Protein AF-A0A853GV51-F1 (afdb_monomer_lite)

pLDDT: mean 79.35, std 21.72, range [37.69, 98.5]

Structure (mmCIF, N/CA/C/O backbone):
data_AF-A0A853GV51-F1
#
_entry.id   AF-A0A853GV51-F1
#
loop_
_atom_site.group_PDB
_atom_site.id
_atom_site.type_symbol
_atom_site.label_atom_id
_atom_site.label_alt_id
_atom_site.label_comp_id
_atom_site.label_asym_id
_atom_site.label_entity_id
_atom_site.label_seq_id
_atom_site.pdbx_PDB_ins_code
_atom_site.Cartn_x
_atom_site.Cartn_y
_atom_site.Cartn_z
_atom_site.occupancy
_atom_site.B_iso_or_equiv
_atom_site.auth_seq_id
_atom_site.auth_comp_id
_atom_site.auth_asym_id
_atom_site.auth_atom_id
_atom_site.pdbx_PDB_model_num
ATOM 1 N N . MET A 1 1 ? 83.414 -6.878 -38.877 1.00 44.66 1 MET A N 1
ATOM 2 C CA . MET A 1 1 ? 83.973 -5.905 -37.915 1.00 44.66 1 MET A CA 1
ATOM 3 C C . MET A 1 1 ? 82.809 -5.257 -37.184 1.00 44.66 1 MET A C 1
ATOM 5 O O . MET A 1 1 ? 82.177 -4.372 -37.739 1.00 44.66 1 MET A O 1
ATOM 9 N N . ASN A 1 2 ? 82.469 -5.763 -35.996 1.00 40.97 2 ASN A N 1
ATOM 10 C CA . ASN A 1 2 ? 81.511 -5.108 -35.104 1.00 40.97 2 ASN A CA 1
ATOM 11 C C . ASN A 1 2 ? 82.242 -3.954 -34.414 1.00 40.97 2 ASN A C 1
ATOM 13 O O . ASN A 1 2 ? 83.203 -4.211 -33.690 1.00 40.97 2 ASN A O 1
ATOM 17 N N . LEU A 1 3 ? 81.817 -2.711 -34.655 1.00 53.03 3 LEU A N 1
ATOM 18 C CA . LEU A 1 3 ? 82.241 -1.577 -33.840 1.00 53.03 3 LEU A CA 1
ATOM 19 C C . LEU A 1 3 ? 81.177 -1.243 -32.800 1.00 53.03 3 LEU A C 1
ATOM 21 O O . LEU A 1 3 ? 79.979 -1.189 -33.071 1.00 53.03 3 LEU A O 1
ATOM 25 N N . LEU A 1 4 ? 81.709 -1.065 -31.601 1.00 56.59 4 LEU A N 1
ATOM 26 C CA . LEU A 1 4 ? 81.081 -0.774 -30.335 1.00 56.59 4 LEU A CA 1
ATOM 27 C C . LEU A 1 4 ? 80.223 0.500 -30.358 1.00 56.59 4 LEU A C 1
ATOM 29 O O . LEU A 1 4 ? 80.565 1.494 -30.991 1.00 56.59 4 LEU A O 1
ATOM 33 N N . GLN A 1 5 ? 79.154 0.430 -29.561 1.00 62.28 5 GLN A N 1
ATOM 34 C CA . GLN A 1 5 ? 78.677 1.440 -28.608 1.00 62.28 5 GLN A CA 1
ATOM 35 C C . GLN A 1 5 ? 78.995 2.912 -28.911 1.00 62.28 5 GLN A C 1
ATOM 37 O O . GLN A 1 5 ? 80.123 3.371 -28.757 1.00 62.28 5 GLN A O 1
ATOM 42 N N . SER A 1 6 ? 77.933 3.700 -29.085 1.00 56.44 6 SER A N 1
ATOM 43 C CA . SER A 1 6 ? 77.932 5.066 -28.570 1.00 56.44 6 SER A CA 1
ATOM 44 C C . SER A 1 6 ? 76.649 5.321 -27.792 1.00 56.44 6 SER A C 1
ATOM 46 O O . SER A 1 6 ? 75.541 5.371 -28.320 1.00 56.44 6 SER A O 1
ATOM 48 N N . THR A 1 7 ? 76.828 5.380 -26.482 1.00 64.81 7 THR A N 1
ATOM 49 C CA . THR A 1 7 ? 75.870 5.854 -25.501 1.00 64.81 7 THR A CA 1
ATOM 50 C C . THR A 1 7 ? 75.675 7.365 -25.652 1.00 64.81 7 THR A C 1
ATOM 52 O O . THR A 1 7 ? 76.635 8.097 -25.873 1.00 64.81 7 THR A O 1
ATOM 55 N N . ARG A 1 8 ? 74.445 7.800 -25.336 1.00 63.44 8 ARG A N 1
ATOM 56 C CA . ARG A 1 8 ? 73.971 9.168 -25.034 1.00 63.44 8 ARG A CA 1
ATOM 57 C C . ARG A 1 8 ? 73.378 9.944 -26.217 1.00 63.44 8 ARG A C 1
ATOM 59 O O . ARG A 1 8 ? 74.077 10.578 -26.988 1.00 63.44 8 ARG A O 1
ATOM 66 N N . CYS A 1 9 ? 72.057 10.091 -26.186 1.00 42.41 9 CYS A N 1
ATOM 67 C CA . CYS A 1 9 ? 71.503 11.371 -25.755 1.00 42.41 9 CYS A CA 1
ATOM 68 C C . CYS A 1 9 ? 70.133 11.130 -25.120 1.00 42.41 9 CYS A C 1
ATOM 70 O O . CYS A 1 9 ? 69.158 10.783 -25.777 1.00 42.41 9 CYS A O 1
ATOM 72 N N . LEU A 1 10 ? 70.104 11.266 -23.799 1.00 59.00 10 LEU A N 1
ATOM 73 C CA . LEU A 1 10 ? 68.901 11.340 -22.991 1.00 59.00 10 LEU A CA 1
ATOM 74 C C . LEU A 1 10 ? 68.182 12.641 -23.394 1.00 59.00 10 LEU A C 1
ATOM 76 O O . LEU A 1 10 ? 68.569 13.714 -22.939 1.00 59.00 10 LEU A O 1
ATOM 80 N N . SER A 1 11 ? 67.186 12.580 -24.284 1.00 47.50 11 SER A N 1
ATOM 81 C CA . SER A 1 11 ? 66.385 13.754 -24.647 1.00 47.50 11 SER A CA 1
ATOM 82 C C . SER A 1 11 ? 64.899 13.537 -24.357 1.00 47.50 11 SER A C 1
ATOM 84 O O . SER A 1 11 ? 64.169 12.947 -25.145 1.00 47.50 11 SER A O 1
ATOM 86 N N . ARG A 1 12 ? 64.499 14.113 -23.218 1.00 54.97 12 ARG A N 1
ATOM 87 C CA . ARG A 1 12 ? 63.236 14.830 -22.978 1.00 54.97 12 ARG A CA 1
ATOM 88 C C . ARG A 1 12 ? 61.954 13.997 -23.096 1.00 54.97 12 ARG A C 1
ATOM 90 O O . ARG A 1 12 ? 61.280 14.008 -24.115 1.00 54.97 12 ARG A O 1
ATOM 97 N N . THR A 1 13 ? 61.621 13.347 -21.977 1.00 56.19 13 THR A N 1
ATOM 98 C CA . THR A 1 13 ? 60.261 13.200 -21.419 1.00 56.19 13 THR A CA 1
ATOM 99 C C . THR A 1 13 ? 59.12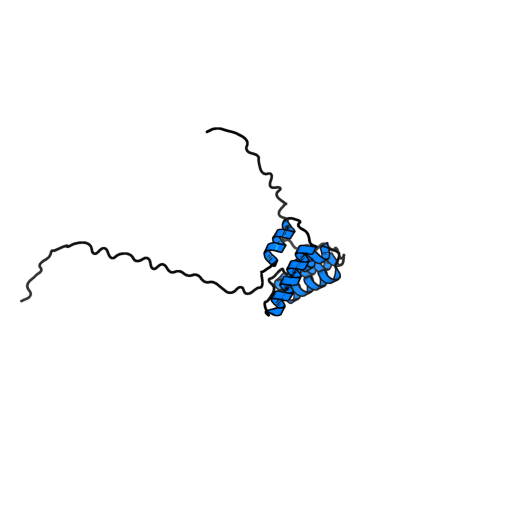0 13.356 -22.427 1.00 56.19 13 THR A C 1
ATOM 101 O O . THR A 1 13 ? 58.546 14.439 -22.564 1.00 56.19 13 THR A O 1
ATOM 104 N N . ALA A 1 14 ? 58.741 12.258 -23.080 1.00 56.62 14 ALA A N 1
ATOM 105 C CA . ALA A 1 14 ? 57.405 12.153 -23.638 1.00 56.62 14 ALA A CA 1
ATOM 106 C C . ALA A 1 14 ? 56.437 12.036 -22.454 1.00 56.62 14 ALA A C 1
ATOM 108 O O . ALA A 1 14 ? 56.294 10.972 -21.853 1.00 56.62 14 ALA A O 1
ATOM 109 N N . VAL A 1 15 ? 55.823 13.158 -22.075 1.00 61.69 15 VAL A N 1
ATOM 110 C CA . VAL A 1 15 ? 54.611 13.151 -21.255 1.00 61.69 15 VAL A CA 1
ATOM 111 C C . VAL A 1 15 ? 53.545 12.475 -22.111 1.00 61.69 15 VAL A C 1
ATOM 113 O O . VAL A 1 15 ? 52.899 13.108 -22.942 1.00 61.69 15 VAL A O 1
ATOM 116 N N . ALA A 1 16 ? 53.421 11.157 -21.968 1.00 61.25 16 ALA A N 1
ATOM 117 C CA . ALA A 1 16 ? 52.262 10.435 -22.453 1.00 61.25 16 ALA A CA 1
ATOM 118 C C . ALA A 1 16 ? 51.087 10.899 -21.590 1.00 61.25 16 ALA A C 1
ATOM 120 O O . ALA A 1 16 ? 50.957 10.512 -20.429 1.00 61.25 16 ALA A O 1
ATOM 121 N N . VAL A 1 17 ? 50.307 11.824 -22.147 1.00 62.62 17 VAL A N 1
ATOM 122 C CA . VAL A 1 17 ? 49.065 12.341 -21.580 1.00 62.62 17 VAL A CA 1
ATOM 123 C C . VAL A 1 17 ? 48.205 11.149 -21.181 1.00 62.62 17 VAL A C 1
ATOM 125 O O . VAL A 1 17 ? 47.710 10.407 -22.030 1.00 62.62 17 VAL A O 1
ATOM 128 N N . ALA A 1 18 ? 48.066 10.955 -19.873 1.00 64.62 18 ALA A N 1
ATOM 129 C CA . ALA A 1 18 ? 47.090 10.053 -19.301 1.00 64.62 18 ALA A CA 1
ATOM 130 C C . ALA A 1 18 ? 45.705 10.535 -19.749 1.00 64.62 18 ALA A C 1
ATOM 132 O O . ALA A 1 18 ? 45.213 11.550 -19.265 1.00 64.62 18 ALA A O 1
ATOM 133 N N . SER A 1 19 ? 45.095 9.833 -20.704 1.00 66.69 19 SER A N 1
ATOM 134 C CA . SER A 1 19 ? 43.649 9.896 -20.893 1.00 66.69 19 SER A CA 1
ATOM 135 C C . SER A 1 19 ? 43.023 8.990 -19.840 1.00 66.69 19 SER A C 1
ATOM 137 O O . SER A 1 19 ? 43.123 7.769 -19.985 1.00 66.69 19 SER A O 1
ATOM 139 N N . PRO A 1 20 ? 42.381 9.517 -18.781 1.00 69.19 20 PRO A N 1
ATOM 140 C CA . PRO A 1 20 ? 41.414 8.708 -18.069 1.00 69.19 20 PRO A CA 1
ATOM 141 C C . PRO A 1 20 ? 40.297 8.403 -19.070 1.00 69.19 20 PRO A C 1
ATOM 143 O O . PRO A 1 20 ? 39.558 9.294 -19.487 1.00 69.19 20 PRO A O 1
ATOM 146 N N . LEU A 1 21 ? 40.201 7.145 -19.503 1.00 70.00 21 LEU A N 1
ATOM 147 C CA . LEU A 1 21 ? 38.982 6.633 -20.113 1.00 70.00 21 LEU A CA 1
ATOM 148 C C . LEU A 1 21 ? 37.872 6.812 -19.074 1.00 70.00 21 LEU A C 1
ATOM 150 O O . LEU A 1 21 ? 37.765 6.033 -18.129 1.00 70.00 21 LEU A O 1
ATOM 154 N N . LEU A 1 22 ? 37.083 7.876 -19.212 1.00 71.38 22 LEU A N 1
ATOM 155 C CA . LEU A 1 22 ? 35.855 8.048 -18.451 1.00 71.38 22 LEU A CA 1
ATOM 156 C C . LEU A 1 22 ? 34.872 6.989 -18.952 1.00 71.38 22 LEU A C 1
ATOM 158 O O . LEU A 1 22 ? 34.167 7.183 -19.940 1.00 71.38 22 LEU A O 1
ATOM 162 N N . ILE A 1 23 ? 34.867 5.831 -18.294 1.00 74.44 23 ILE A N 1
ATOM 163 C CA . ILE A 1 23 ? 33.838 4.814 -18.486 1.00 74.44 23 ILE A CA 1
ATOM 164 C C . ILE A 1 23 ? 32.561 5.374 -17.859 1.00 74.44 23 ILE A C 1
ATOM 166 O O . ILE A 1 23 ? 32.371 5.323 -16.646 1.00 74.44 23 ILE A O 1
ATOM 170 N N . VAL A 1 24 ? 31.682 5.934 -18.688 1.00 70.94 24 VAL A N 1
ATOM 171 C CA . VAL A 1 24 ? 30.314 6.259 -18.280 1.00 70.94 24 VAL A CA 1
ATOM 172 C C . VAL A 1 24 ? 29.499 4.969 -18.355 1.00 70.94 24 VAL A C 1
ATOM 174 O O . VAL A 1 24 ? 28.929 4.636 -19.390 1.00 70.94 24 VAL A O 1
ATOM 177 N N . ALA A 1 25 ? 29.467 4.212 -17.259 1.00 66.25 25 ALA A N 1
ATOM 178 C CA . ALA A 1 25 ? 28.543 3.096 -17.088 1.00 66.25 25 ALA A CA 1
ATOM 179 C C . ALA A 1 25 ? 27.244 3.614 -16.455 1.00 66.25 25 ALA A C 1
ATOM 181 O O . ALA A 1 25 ? 27.052 3.528 -15.246 1.00 66.25 25 ALA A O 1
ATOM 182 N N . CYS A 1 26 ? 26.343 4.176 -17.263 1.00 68.44 26 CYS A N 1
ATOM 183 C CA . CYS A 1 26 ? 24.968 4.397 -16.820 1.00 68.44 26 CYS A CA 1
ATOM 184 C C . CYS A 1 26 ? 24.149 3.156 -17.187 1.00 68.44 26 CYS A C 1
ATOM 186 O O . CYS A 1 26 ? 23.549 3.076 -18.257 1.00 68.44 26 CYS A O 1
ATOM 188 N N . ALA A 1 27 ? 24.176 2.145 -16.320 1.00 69.62 27 ALA A N 1
ATOM 189 C CA . ALA A 1 27 ? 23.281 1.002 -16.437 1.00 69.62 27 ALA A CA 1
ATOM 190 C C . ALA A 1 27 ? 21.887 1.418 -15.942 1.00 69.62 27 ALA A C 1
ATOM 192 O O . ALA A 1 27 ? 21.563 1.254 -14.768 1.00 69.62 27 ALA A O 1
ATOM 193 N N . HIS A 1 28 ? 21.064 1.990 -16.826 1.00 69.75 28 HIS A N 1
ATOM 194 C CA . HIS A 1 28 ? 19.638 2.164 -16.549 1.00 69.75 28 HIS A CA 1
ATOM 195 C C . HIS A 1 28 ? 18.953 0.805 -16.712 1.00 69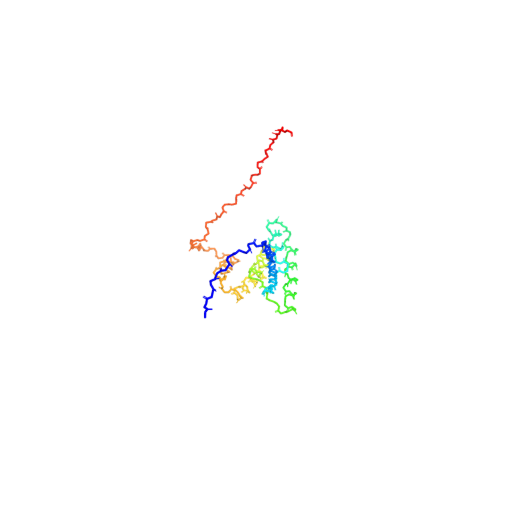.75 28 HIS A C 1
ATOM 197 O O . HIS A 1 28 ? 18.608 0.401 -17.823 1.00 69.75 28 HIS A O 1
ATOM 203 N N . GLN A 1 29 ? 18.842 0.055 -15.614 1.00 69.62 29 GLN A N 1
ATOM 204 C CA . GLN A 1 29 ? 18.134 -1.219 -15.633 1.00 69.62 29 GLN A CA 1
ATOM 205 C C . GLN A 1 29 ? 16.623 -0.977 -15.589 1.00 69.62 29 GLN A C 1
ATOM 207 O O . GLN A 1 29 ? 16.162 -0.219 -14.730 1.00 69.62 29 GLN A O 1
ATOM 212 N N . PRO A 1 30 ? 15.846 -1.606 -16.488 1.00 70.62 30 PRO A N 1
ATOM 213 C CA . PRO A 1 30 ? 14.397 -1.531 -16.426 1.00 70.62 30 PRO A CA 1
ATOM 214 C C . PRO A 1 30 ? 13.915 -2.104 -15.091 1.00 70.62 30 PRO A C 1
ATOM 216 O O . PRO A 1 30 ? 14.397 -3.139 -14.626 1.00 70.62 30 PRO A O 1
ATOM 219 N N . THR A 1 31 ? 12.966 -1.421 -14.458 1.00 81.38 31 THR A N 1
ATOM 220 C CA . THR A 1 31 ? 12.380 -1.890 -13.205 1.00 81.38 31 THR A CA 1
ATOM 221 C C . THR A 1 31 ? 11.503 -3.106 -13.482 1.00 81.38 31 THR A C 1
ATOM 223 O O . THR A 1 31 ? 10.596 -3.038 -14.306 1.00 81.38 31 THR A O 1
ATOM 226 N N . MET A 1 32 ? 11.737 -4.207 -12.768 1.00 87.81 32 MET A N 1
ATOM 227 C CA . MET A 1 32 ? 10.905 -5.417 -12.858 1.00 87.81 32 MET A CA 1
ATOM 228 C C . MET A 1 32 ? 9.456 -5.169 -12.397 1.00 87.81 32 MET A C 1
ATO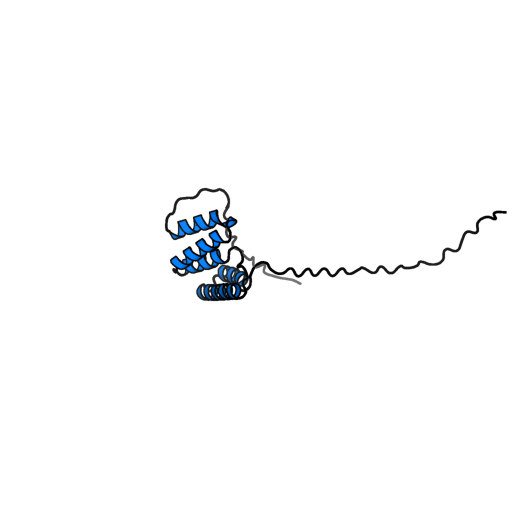M 230 O O . MET A 1 32 ? 8.539 -5.847 -12.852 1.00 87.81 32 MET A O 1
ATOM 234 N N . TYR A 1 33 ? 9.263 -4.192 -11.504 1.00 93.94 33 TYR A N 1
ATOM 235 C CA . TYR A 1 33 ? 7.986 -3.894 -10.858 1.00 93.94 33 TYR A CA 1
ATOM 236 C C . TYR A 1 33 ? 7.515 -2.463 -11.110 1.00 93.94 33 TYR A C 1
ATOM 238 O O . TYR A 1 33 ? 8.314 -1.540 -11.291 1.00 93.94 33 TYR A O 1
ATOM 246 N N . ASN A 1 34 ? 6.200 -2.291 -11.027 1.00 93.75 34 ASN A N 1
ATOM 247 C CA . ASN A 1 34 ? 5.501 -1.018 -11.073 1.00 93.75 34 ASN A CA 1
ATOM 248 C C . ASN A 1 34 ? 5.481 -0.331 -9.691 1.00 93.75 34 ASN A C 1
ATOM 250 O O . ASN A 1 34 ? 4.595 -0.572 -8.875 1.00 93.75 34 ASN A O 1
ATOM 254 N N . TRP A 1 35 ? 6.465 0.521 -9.404 1.00 93.44 35 TRP A N 1
ATOM 255 C CA . TRP A 1 35 ? 6.597 1.197 -8.102 1.00 93.44 35 TRP A CA 1
ATOM 256 C C . TRP A 1 35 ? 5.786 2.490 -7.939 1.00 93.44 35 TRP A C 1
ATOM 258 O O . TRP A 1 35 ? 5.633 2.966 -6.818 1.00 93.44 35 TRP A O 1
ATOM 268 N N . GLN A 1 36 ? 5.315 3.058 -9.046 1.00 92.81 36 GLN A N 1
ATOM 269 C CA . GLN A 1 36 ? 4.761 4.399 -9.254 1.00 92.81 36 GLN A CA 1
ATOM 270 C C . GLN A 1 36 ? 4.255 5.095 -7.970 1.00 92.81 36 GLN A C 1
ATOM 272 O O . GLN A 1 36 ? 4.978 5.901 -7.389 1.00 92.81 36 GLN A O 1
ATOM 277 N N . ALA A 1 37 ? 3.038 4.810 -7.511 1.00 94.56 37 ALA A N 1
ATOM 278 C CA . ALA A 1 37 ? 2.435 5.451 -6.340 1.00 94.56 37 ALA A CA 1
ATOM 279 C C . ALA A 1 37 ? 2.814 4.788 -5.007 1.00 94.56 37 ALA A C 1
ATOM 281 O O . ALA A 1 37 ? 2.578 5.379 -3.955 1.00 94.56 37 ALA A O 1
ATOM 282 N N . TYR A 1 38 ? 3.397 3.586 -5.032 1.00 96.81 38 TYR A N 1
ATOM 283 C CA . TYR A 1 38 ? 3.592 2.763 -3.841 1.00 96.81 38 TYR A CA 1
ATOM 284 C C . TYR A 1 38 ? 4.500 3.428 -2.804 1.00 96.81 38 TYR A C 1
ATOM 286 O O . TYR A 1 38 ? 4.096 3.619 -1.661 1.00 96.81 38 TYR A O 1
ATOM 294 N N . GLN A 1 39 ? 5.708 3.833 -3.207 1.00 95.19 39 GLN A N 1
ATOM 295 C CA . GLN A 1 39 ? 6.695 4.427 -2.296 1.00 95.19 39 GLN A CA 1
ATOM 296 C C . GLN A 1 39 ? 6.172 5.713 -1.617 1.00 95.19 39 GLN A C 1
ATOM 298 O O . GLN A 1 39 ? 6.259 5.810 -0.390 1.00 95.19 39 GLN A O 1
ATOM 303 N N . PRO A 1 40 ? 5.560 6.670 -2.351 1.00 96.81 40 PRO A N 1
ATOM 304 C CA . PRO A 1 40 ? 4.901 7.814 -1.728 1.00 96.81 40 PRO A CA 1
ATOM 305 C C . PRO A 1 40 ? 3.798 7.438 -0.732 1.00 96.81 40 PRO A C 1
ATOM 307 O O . PRO A 1 40 ? 3.737 8.049 0.330 1.00 96.81 40 PRO A O 1
ATOM 310 N N . GLN A 1 41 ? 2.962 6.436 -1.035 1.00 97.75 41 GLN A N 1
ATOM 311 C CA . GLN A 1 41 ? 1.865 6.043 -0.140 1.00 97.75 41 GLN A CA 1
ATOM 312 C C . GLN A 1 41 ? 2.373 5.378 1.143 1.00 97.75 41 GLN A C 1
ATOM 314 O O . GLN A 1 41 ? 1.881 5.685 2.222 1.00 97.75 41 GLN A O 1
ATOM 319 N N . VAL A 1 42 ? 3.425 4.558 1.073 1.00 96.69 42 VAL A N 1
ATOM 320 C CA . VAL A 1 42 ? 4.053 4.005 2.285 1.00 96.69 42 VAL A CA 1
ATOM 321 C C . VAL A 1 42 ? 4.558 5.129 3.194 1.00 96.69 42 VAL A C 1
ATOM 323 O O . VAL A 1 42 ? 4.363 5.088 4.406 1.00 96.69 42 VAL A O 1
ATOM 326 N N . TYR A 1 43 ? 5.181 6.159 2.623 1.00 96.56 43 TYR A N 1
ATOM 327 C CA . TYR A 1 43 ? 5.651 7.306 3.397 1.00 96.56 43 TYR A CA 1
ATOM 328 C C . TYR A 1 43 ? 4.500 8.159 3.957 1.00 96.56 43 TYR A C 1
ATOM 330 O O . TYR A 1 43 ? 4.553 8.582 5.111 1.00 96.56 43 TYR A O 1
ATOM 338 N N . SER A 1 44 ? 3.447 8.362 3.163 1.00 97.12 44 SER A N 1
ATOM 339 C CA . SER A 1 44 ? 2.202 9.035 3.552 1.00 97.12 44 SER A CA 1
ATOM 340 C C . SER A 1 44 ? 1.546 8.350 4.758 1.00 97.12 44 SER A C 1
ATOM 342 O O . SER A 1 44 ? 1.253 8.992 5.770 1.00 97.12 44 SER A O 1
ATOM 344 N N . TYR A 1 45 ? 1.455 7.017 4.732 1.00 96.81 45 TYR A N 1
ATOM 345 C CA . TYR A 1 45 ? 0.993 6.216 5.862 1.00 96.81 45 TYR A CA 1
ATOM 346 C C . TYR A 1 45 ? 1.812 6.464 7.135 1.00 96.81 45 TYR A C 1
ATOM 348 O O . TYR A 1 45 ? 1.245 6.662 8.210 1.00 96.81 45 TYR A O 1
ATOM 356 N N . LEU A 1 46 ? 3.146 6.480 7.026 1.00 96.31 46 LEU A N 1
ATOM 357 C CA . LEU A 1 46 ? 4.040 6.709 8.169 1.00 96.31 46 LEU A CA 1
ATOM 358 C C . LEU A 1 46 ? 3.898 8.117 8.761 1.00 96.31 46 LEU A C 1
ATOM 360 O O . LEU A 1 46 ? 4.165 8.309 9.946 1.00 96.31 46 LEU A O 1
ATOM 364 N N . LYS A 1 47 ? 3.453 9.087 7.961 1.00 97.19 47 LYS A N 1
ATOM 365 C CA . LYS A 1 47 ? 3.102 10.435 8.422 1.00 97.19 47 LYS A CA 1
ATOM 366 C C . LYS A 1 47 ? 1.710 10.536 9.042 1.00 97.19 47 LYS A C 1
ATOM 368 O O . LYS A 1 47 ? 1.390 11.576 9.611 1.00 97.19 47 LYS A O 1
ATOM 373 N N . GLY A 1 48 ? 0.896 9.486 8.951 1.00 95.12 48 GLY A N 1
ATOM 374 C CA . GLY A 1 48 ? -0.491 9.508 9.408 1.00 95.12 48 GLY A CA 1
ATOM 375 C C . GLY A 1 48 ? -1.409 10.348 8.518 1.00 95.12 48 GLY A C 1
ATOM 376 O O . GLY A 1 48 ? -2.392 10.893 9.013 1.00 95.12 48 GLY A O 1
ATOM 377 N N . GLU A 1 49 ? -1.079 10.479 7.233 1.00 95.06 49 GLU A N 1
ATOM 378 C CA . GLU A 1 49 ? -1.938 11.130 6.238 1.00 95.06 49 GLU A CA 1
ATOM 379 C C . GLU A 1 49 ? -3.179 10.266 5.918 1.00 95.06 49 GLU A C 1
ATOM 381 O O . GLU A 1 49 ? -3.292 9.116 6.360 1.00 95.06 49 GLU A O 1
ATOM 386 N N . ASP A 1 50 ? -4.135 10.827 5.171 1.00 95.44 50 ASP A N 1
ATOM 387 C CA . ASP A 1 50 ? -5.446 10.213 4.933 1.00 95.44 50 ASP A CA 1
ATOM 388 C C . ASP A 1 50 ? -5.360 8.862 4.201 1.00 95.44 50 ASP A C 1
ATOM 390 O O . ASP A 1 50 ? -4.661 8.705 3.198 1.00 95.44 50 ASP A O 1
ATOM 394 N N . TYR A 1 51 ? -6.109 7.874 4.693 1.00 97.38 51 TYR A N 1
ATOM 395 C CA . TYR A 1 51 ? -6.140 6.532 4.119 1.00 97.38 51 TYR A CA 1
ATOM 396 C C . TYR A 1 51 ? -6.958 6.468 2.829 1.00 97.38 51 TYR A C 1
ATOM 398 O O . TYR A 1 51 ? -6.633 5.661 1.959 1.00 97.38 51 TYR A O 1
ATOM 406 N N . ALA A 1 52 ? -7.999 7.292 2.671 1.00 96.81 52 ALA A N 1
ATOM 407 C CA . ALA A 1 52 ? -8.837 7.243 1.473 1.00 96.81 52 ALA A CA 1
ATOM 408 C C . ALA A 1 52 ? -8.075 7.731 0.229 1.00 96.81 52 ALA A C 1
ATOM 410 O O . ALA A 1 52 ? -8.136 7.092 -0.826 1.00 96.81 52 ALA A O 1
ATOM 411 N N . GLU A 1 53 ? -7.295 8.806 0.363 1.00 96.88 53 GLU A N 1
ATOM 412 C CA . GLU A 1 53 ? -6.385 9.269 -0.691 1.00 96.88 53 GLU A CA 1
ATOM 413 C C . GLU A 1 53 ? -5.331 8.212 -1.058 1.00 96.88 53 GLU A C 1
ATOM 415 O O . GLU A 1 53 ? -5.117 7.943 -2.246 1.00 96.88 53 GLU A O 1
ATOM 420 N N . GLN A 1 54 ? -4.740 7.545 -0.060 1.00 98.06 54 GLN A N 1
ATOM 421 C CA . GLN A 1 54 ? -3.764 6.472 -0.284 1.00 98.06 54 GLN A CA 1
ATOM 422 C C . GLN A 1 54 ? -4.367 5.281 -1.031 1.00 98.06 54 GLN A C 1
ATOM 424 O O . GLN A 1 54 ? -3.781 4.799 -2.004 1.00 98.06 54 GLN A O 1
ATOM 429 N N . ILE A 1 55 ? -5.556 4.829 -0.619 1.00 98.50 55 ILE A N 1
ATOM 430 C CA . ILE A 1 55 ? -6.288 3.744 -1.285 1.00 98.50 55 ILE A CA 1
ATOM 431 C C . ILE A 1 55 ? -6.538 4.106 -2.751 1.00 98.50 55 ILE A C 1
ATOM 433 O O . ILE A 1 55 ? -6.179 3.333 -3.636 1.00 98.50 55 ILE A O 1
ATOM 437 N N . SER A 1 56 ? -7.066 5.302 -3.024 1.00 98.25 56 SER A N 1
ATOM 438 C CA . SER A 1 56 ? -7.345 5.770 -4.389 1.00 98.25 56 SER A CA 1
ATOM 439 C C . SER A 1 56 ? -6.086 5.802 -5.267 1.00 98.25 56 SER A C 1
ATOM 441 O O . SER A 1 56 ? -6.091 5.341 -6.415 1.00 98.25 56 SER A O 1
ATOM 443 N N . ALA A 1 57 ? -4.965 6.289 -4.725 1.00 98.19 57 ALA A N 1
ATOM 444 C CA . ALA A 1 57 ? -3.692 6.321 -5.439 1.00 98.19 57 ALA A CA 1
ATOM 445 C C . ALA A 1 57 ? -3.176 4.910 -5.781 1.00 98.19 57 ALA A C 1
ATOM 447 O O . ALA A 1 57 ? -2.707 4.678 -6.901 1.00 98.19 57 ALA A O 1
ATOM 448 N N . LEU A 1 58 ? -3.286 3.961 -4.848 1.00 98.50 58 LEU A N 1
ATOM 449 C CA . LEU A 1 58 ? -2.861 2.572 -5.044 1.00 98.50 58 LEU A CA 1
ATOM 450 C C . LEU A 1 58 ? -3.794 1.809 -5.992 1.00 98.50 58 LEU A C 1
ATOM 452 O O . LEU A 1 58 ? -3.316 1.091 -6.865 1.00 98.50 58 LEU A O 1
ATOM 456 N N . GLU A 1 59 ? -5.108 1.995 -5.906 1.00 98.19 59 GLU A N 1
ATOM 457 C CA . GLU A 1 59 ? -6.057 1.402 -6.856 1.00 98.19 59 GLU A CA 1
ATOM 458 C C . GLU A 1 59 ? -5.770 1.873 -8.288 1.00 98.19 59 GLU A C 1
ATOM 460 O O . GLU A 1 59 ? -5.666 1.065 -9.215 1.00 98.19 59 GLU A O 1
ATOM 465 N N . LYS A 1 60 ? -5.539 3.179 -8.472 1.00 98.31 60 LYS A N 1
ATOM 466 C CA . LYS A 1 60 ? -5.147 3.741 -9.770 1.00 98.31 60 LYS A CA 1
ATOM 467 C C . LYS A 1 60 ? -3.824 3.159 -10.267 1.00 98.31 60 LYS A C 1
ATOM 469 O O . LYS A 1 60 ? -3.667 2.907 -11.463 1.00 98.31 60 LYS A O 1
ATOM 474 N N . ASN A 1 61 ? -2.865 2.956 -9.369 1.00 97.94 61 ASN A N 1
ATOM 475 C CA . ASN A 1 61 ? -1.593 2.318 -9.685 1.00 97.94 61 ASN A CA 1
ATOM 476 C C . ASN A 1 61 ? -1.782 0.869 -10.154 1.00 97.94 61 ASN A C 1
ATOM 478 O O . ASN A 1 61 ? -1.194 0.470 -11.156 1.00 97.94 61 ASN A O 1
ATOM 482 N N . MET A 1 62 ? -2.620 0.103 -9.456 1.00 97.56 62 MET A N 1
ATOM 483 C CA . MET A 1 62 ? -2.949 -1.280 -9.795 1.00 97.56 62 MET A CA 1
ATOM 484 C C . MET A 1 62 ? -3.594 -1.386 -11.178 1.00 97.56 62 MET A C 1
ATOM 486 O O . MET A 1 62 ? -3.152 -2.193 -11.993 1.00 97.56 62 MET A O 1
ATOM 490 N N . GLU A 1 63 ? -4.572 -0.531 -11.484 1.00 97.31 63 GLU A N 1
ATOM 491 C CA . GLU A 1 63 ? -5.205 -0.511 -12.809 1.00 97.31 63 GLU A CA 1
ATOM 492 C C . GLU A 1 63 ? -4.211 -0.102 -13.906 1.00 97.31 63 GLU A C 1
ATOM 494 O O . GLU A 1 63 ? -4.130 -0.706 -14.974 1.00 97.31 63 GLU A O 1
ATOM 499 N N . SER A 1 64 ? -3.376 0.892 -13.612 1.00 96.12 64 SER A N 1
ATOM 500 C CA . SER A 1 64 ? -2.305 1.347 -14.494 1.00 96.12 64 SER A CA 1
ATOM 501 C C . SER A 1 64 ? -1.314 0.217 -14.815 1.00 96.12 64 SER A C 1
ATOM 503 O O . SER A 1 64 ? -1.012 -0.009 -15.988 1.00 96.12 64 SER A O 1
ATOM 505 N N . ALA A 1 65 ? -0.853 -0.527 -13.805 1.00 95.69 65 ALA A N 1
ATOM 506 C CA . ALA A 1 65 ? 0.023 -1.687 -13.971 1.00 95.69 65 ALA A CA 1
ATOM 507 C C . ALA A 1 65 ? -0.659 -2.799 -14.785 1.00 95.69 65 ALA A C 1
ATOM 509 O O . ALA A 1 65 ? -0.090 -3.282 -15.765 1.00 95.69 65 ALA A O 1
ATOM 510 N N . ARG A 1 66 ? -1.921 -3.119 -14.463 1.00 95.25 66 ARG A N 1
ATOM 511 C CA . ARG A 1 66 ? -2.741 -4.098 -15.193 1.00 95.25 66 ARG A CA 1
ATOM 512 C C . ARG A 1 66 ? -2.855 -3.750 -16.677 1.00 95.25 66 ARG A C 1
ATOM 514 O O . ARG A 1 66 ? -2.661 -4.624 -17.518 1.00 95.25 66 ARG A O 1
ATOM 521 N N . SER A 1 67 ? -3.117 -2.484 -17.006 1.00 96.44 67 SER A N 1
ATOM 522 C CA . SER A 1 67 ? -3.268 -2.024 -18.395 1.00 96.44 67 SER A CA 1
ATOM 523 C C . SER A 1 67 ? -1.985 -2.144 -19.227 1.00 96.44 67 SER A C 1
ATOM 525 O O . SER A 1 67 ? -2.053 -2.290 -20.446 1.00 96.44 67 SER A O 1
ATOM 527 N N . ARG A 1 68 ? -0.817 -2.110 -18.574 1.00 93.69 68 ARG A N 1
ATOM 528 C CA . ARG A 1 68 ? 0.498 -2.255 -19.214 1.00 93.69 68 ARG A CA 1
ATOM 529 C C . ARG A 1 68 ? 1.082 -3.664 -19.110 1.00 93.69 68 ARG A C 1
ATOM 531 O O . ARG A 1 68 ? 2.158 -3.898 -19.649 1.00 93.69 68 ARG A O 1
ATOM 538 N N . GLY A 1 69 ? 0.395 -4.593 -18.442 1.00 93.81 69 GLY A N 1
ATOM 539 C CA . GLY A 1 69 ? 0.932 -5.928 -18.170 1.00 93.81 69 GLY A CA 1
ATOM 540 C C . GLY A 1 69 ? 2.154 -5.908 -17.245 1.00 93.81 69 GLY A C 1
ATOM 541 O O . GLY A 1 69 ? 3.010 -6.782 -17.345 1.00 93.81 69 GLY A O 1
ATOM 542 N N . GLU A 1 70 ? 2.261 -4.900 -16.378 1.00 94.50 70 GLU A N 1
ATOM 543 C CA . GLU A 1 70 ? 3.346 -4.761 -15.406 1.00 94.50 70 GLU A CA 1
ATOM 544 C C . GLU A 1 70 ? 2.963 -5.413 -14.072 1.00 94.50 70 GLU A C 1
ATOM 546 O O . GLU A 1 70 ? 1.805 -5.372 -13.649 1.00 94.50 70 GLU A O 1
ATOM 551 N N . THR A 1 71 ? 3.948 -5.979 -13.378 1.00 94.62 71 THR A N 1
ATOM 552 C CA . THR A 1 71 ? 3.744 -6.628 -12.078 1.00 94.62 71 THR A CA 1
ATOM 553 C C . THR A 1 71 ? 3.855 -5.614 -10.943 1.00 94.62 71 THR A C 1
ATOM 555 O O . THR A 1 71 ? 4.741 -4.754 -10.943 1.00 94.62 71 THR A O 1
ATOM 558 N N . LEU A 1 72 ? 2.975 -5.719 -9.949 1.00 97.06 72 LEU A N 1
ATOM 559 C CA . LEU A 1 72 ? 3.058 -4.923 -8.725 1.00 97.06 72 LEU A CA 1
ATOM 560 C C . LEU A 1 72 ? 4.209 -5.406 -7.824 1.00 97.06 72 LEU A C 1
ATOM 562 O O . LEU A 1 72 ? 4.536 -6.591 -7.843 1.00 97.06 72 LEU A O 1
ATOM 566 N N . PRO A 1 73 ? 4.849 -4.512 -7.052 1.00 96.19 73 PRO A N 1
ATOM 567 C CA . PRO A 1 73 ? 5.960 -4.876 -6.185 1.00 96.19 73 PRO A CA 1
ATOM 568 C C . PRO A 1 73 ? 5.499 -5.692 -4.967 1.00 96.19 73 PRO A C 1
ATOM 570 O O . PRO A 1 73 ? 4.328 -5.614 -4.581 1.00 96.19 73 PRO A O 1
ATOM 573 N N . PRO A 1 74 ? 6.422 -6.421 -4.314 1.00 96.38 74 PRO A N 1
ATOM 574 C CA . PRO A 1 74 ? 6.135 -7.088 -3.049 1.00 96.38 74 PRO A CA 1
ATOM 575 C C . PRO A 1 74 ? 5.709 -6.080 -1.980 1.00 96.38 74 PRO A C 1
ATOM 577 O O . PRO A 1 74 ? 6.247 -4.973 -1.874 1.00 96.38 74 PRO A O 1
ATOM 580 N N . GLY A 1 75 ? 4.722 -6.471 -1.185 1.00 96.56 75 GLY A N 1
ATOM 581 C CA . GLY A 1 75 ? 4.075 -5.660 -0.163 1.00 96.56 75 GLY A CA 1
ATOM 582 C C . GLY A 1 75 ? 2.969 -4.743 -0.687 1.00 96.56 75 GLY A C 1
ATOM 583 O O . GLY A 1 75 ? 2.253 -4.157 0.125 1.00 96.56 75 GLY A O 1
ATOM 584 N N . PHE A 1 76 ? 2.781 -4.617 -2.006 1.00 98.25 76 PHE A N 1
ATOM 585 C CA . PHE A 1 76 ? 1.757 -3.736 -2.569 1.00 98.25 76 PHE A CA 1
ATOM 586 C C . PHE A 1 76 ? 0.348 -4.153 -2.151 1.00 98.25 76 PHE A C 1
ATOM 588 O O . PHE A 1 76 ? -0.418 -3.329 -1.640 1.00 98.25 76 PHE A O 1
ATOM 595 N N . HIS A 1 77 ? 0.004 -5.431 -2.337 1.00 98.31 77 HIS A N 1
ATOM 596 C CA . HIS A 1 77 ? -1.308 -5.919 -1.940 1.00 98.31 77 HIS A CA 1
ATOM 597 C C . HIS A 1 77 ? -1.415 -5.975 -0.415 1.00 98.31 77 HIS A C 1
ATOM 599 O O . HIS A 1 77 ? -2.452 -5.594 0.119 1.00 98.31 77 HIS A O 1
ATOM 605 N N . ALA A 1 78 ? -0.349 -6.337 0.304 1.00 97.88 78 ALA A N 1
ATOM 606 C CA . ALA A 1 78 ? -0.348 -6.278 1.769 1.00 97.88 78 ALA A CA 1
ATOM 607 C C . ALA A 1 78 ? -0.682 -4.875 2.308 1.00 97.88 78 ALA A C 1
ATOM 609 O O . ALA A 1 78 ? -1.519 -4.734 3.200 1.00 97.88 78 ALA A O 1
ATOM 610 N N . HIS A 1 79 ? -0.054 -3.832 1.760 1.00 97.94 79 HIS A N 1
ATOM 611 C CA . HIS A 1 79 ? -0.264 -2.453 2.193 1.00 97.94 79 HIS A CA 1
ATOM 612 C C . HIS A 1 79 ? -1.681 -1.968 1.864 1.00 97.94 79 HIS A C 1
ATOM 614 O O . HIS A 1 79 ? -2.364 -1.442 2.740 1.00 97.94 79 HIS A O 1
ATOM 620 N N . LEU A 1 80 ? -2.165 -2.213 0.642 1.00 98.31 80 LEU A N 1
ATOM 621 C CA . LEU A 1 80 ? -3.539 -1.874 0.261 1.00 98.31 80 LEU A CA 1
ATOM 622 C C . LEU A 1 80 ? -4.571 -2.637 1.110 1.00 98.31 80 LEU A C 1
ATOM 624 O O . LEU A 1 80 ? -5.548 -2.054 1.576 1.00 98.31 80 LEU A O 1
ATOM 628 N N . GLY A 1 81 ? -4.317 -3.917 1.395 1.00 97.88 81 GLY A N 1
ATOM 629 C CA . GLY A 1 81 ? -5.157 -4.720 2.277 1.00 97.88 81 GLY A CA 1
ATOM 630 C C . GLY A 1 81 ? -5.215 -4.166 3.703 1.00 97.88 81 GLY A C 1
ATOM 631 O O . GLY A 1 81 ? -6.291 -4.053 4.288 1.00 97.88 81 GLY A O 1
ATOM 632 N N . MET A 1 82 ? -4.072 -3.736 4.239 1.00 97.31 82 MET A N 1
ATOM 633 C CA . MET A 1 82 ? -3.971 -3.084 5.547 1.00 97.31 82 MET A CA 1
ATOM 634 C C . MET A 1 82 ? -4.742 -1.756 5.604 1.00 97.31 82 MET A C 1
ATOM 636 O O . MET A 1 82 ? -5.453 -1.511 6.581 1.00 97.31 82 MET A O 1
ATOM 640 N N . LEU A 1 83 ? -4.671 -0.929 4.556 1.00 98.00 83 LEU A N 1
ATOM 641 C CA . LEU A 1 83 ? -5.449 0.312 4.473 1.00 98.00 83 LEU A CA 1
ATOM 642 C C . LEU A 1 83 ? -6.962 0.040 4.444 1.00 98.00 83 LEU A C 1
ATOM 644 O O . LEU A 1 83 ? -7.733 0.741 5.103 1.00 98.00 8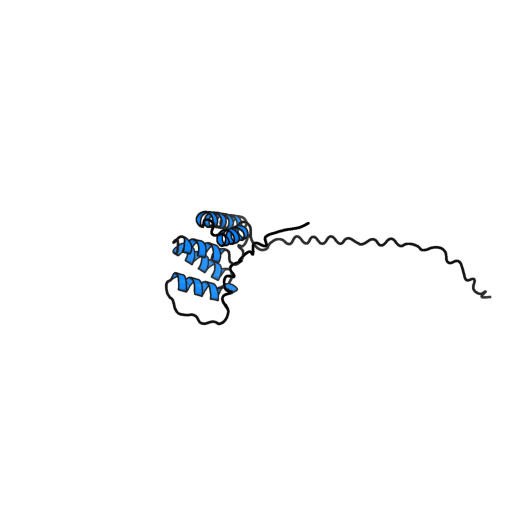3 LEU A O 1
ATOM 648 N N . TYR A 1 84 ? -7.402 -1.010 3.746 1.00 98.19 84 TYR A N 1
ATOM 649 C CA . TYR A 1 84 ? -8.808 -1.413 3.759 1.00 98.19 84 TYR A CA 1
ATOM 650 C C . TYR A 1 84 ? -9.278 -1.903 5.129 1.00 98.19 84 TYR A C 1
ATOM 652 O O . TYR A 1 84 ? -10.333 -1.475 5.589 1.00 98.19 84 TYR A O 1
ATOM 660 N N . LEU A 1 85 ? -8.485 -2.724 5.822 1.00 96.12 85 LEU A N 1
ATOM 661 C CA . LEU A 1 85 ? -8.799 -3.141 7.196 1.00 96.12 85 LEU A CA 1
ATOM 662 C C . LEU A 1 85 ? -8.910 -1.929 8.134 1.00 96.12 85 LEU A C 1
ATOM 664 O O . LEU A 1 85 ? -9.814 -1.841 8.959 1.00 96.12 85 LEU A O 1
ATOM 668 N N . LYS A 1 86 ? -8.032 -0.933 7.973 1.00 94.88 86 LYS A N 1
ATOM 669 C CA . LYS A 1 86 ? -8.080 0.309 8.760 1.00 94.88 86 LYS A CA 1
ATOM 670 C C . LYS A 1 86 ? -9.302 1.180 8.493 1.00 94.88 86 LYS A C 1
ATOM 672 O O . LYS A 1 86 ? -9.671 1.969 9.359 1.00 94.88 86 LYS A O 1
ATOM 677 N N . THR A 1 87 ? -9.904 1.060 7.316 1.00 96.81 87 THR A N 1
ATOM 678 C CA . THR A 1 87 ? -11.102 1.814 6.918 1.00 96.81 87 THR A CA 1
ATOM 679 C C . THR A 1 87 ? -12.394 1.012 7.109 1.00 96.81 87 THR A C 1
ATOM 681 O O . THR A 1 87 ? -13.467 1.496 6.757 1.00 96.81 87 THR A O 1
ATOM 684 N N . GLY A 1 88 ? -12.317 -0.188 7.701 1.00 95.56 88 GLY A N 1
ATOM 685 C CA . GLY A 1 88 ? -13.464 -1.066 7.963 1.00 95.56 88 GLY A CA 1
ATOM 686 C C . GLY A 1 88 ? -13.971 -1.823 6.731 1.00 95.56 88 GLY A C 1
ATOM 687 O O . GLY A 1 88 ? -15.072 -2.371 6.742 1.00 95.56 88 GLY A O 1
ATOM 688 N N . LEU A 1 89 ? -13.191 -1.848 5.648 1.00 96.88 89 LEU A N 1
ATOM 689 C CA . LEU A 1 89 ? -13.489 -2.565 4.407 1.00 96.88 89 LEU A CA 1
ATOM 690 C C . LEU A 1 89 ? -12.858 -3.965 4.427 1.00 96.88 89 LEU A C 1
ATOM 692 O O . LEU A 1 89 ? -12.128 -4.356 3.514 1.00 96.88 89 LEU A O 1
ATOM 696 N N . ASP A 1 90 ? -13.152 -4.736 5.473 1.00 96.31 90 ASP A N 1
ATOM 697 C CA . ASP A 1 90 ? -12.404 -5.947 5.829 1.00 96.31 90 ASP A CA 1
ATOM 698 C C . ASP A 1 90 ? -12.377 -7.009 4.732 1.00 96.31 90 ASP A C 1
ATOM 700 O O . ASP A 1 90 ? -11.338 -7.614 4.480 1.00 96.31 90 ASP A O 1
ATOM 704 N N . ALA A 1 91 ? -13.496 -7.203 4.027 1.00 96.62 91 ALA A N 1
ATOM 705 C CA . ALA A 1 91 ? -13.579 -8.165 2.930 1.00 96.62 91 ALA A CA 1
ATOM 706 C C . ALA A 1 91 ? -12.568 -7.853 1.812 1.00 96.62 91 ALA A C 1
ATOM 708 O O . ALA A 1 91 ? -11.881 -8.757 1.337 1.00 96.62 91 ALA A O 1
ATOM 709 N N . ARG A 1 92 ? -12.423 -6.570 1.445 1.00 97.75 92 ARG A N 1
ATOM 710 C CA . ARG A 1 92 ? -11.408 -6.133 0.474 1.00 97.75 92 ARG A CA 1
ATOM 711 C C . ARG A 1 92 ? -10.006 -6.277 1.053 1.00 97.75 92 ARG A C 1
ATOM 713 O O . ARG A 1 92 ? -9.096 -6.731 0.368 1.00 97.75 92 ARG A O 1
ATOM 720 N N . GLY A 1 93 ? -9.840 -5.941 2.330 1.00 97.81 93 GLY A N 1
ATOM 721 C CA . GLY A 1 93 ? -8.579 -6.118 3.043 1.00 97.81 93 GLY A CA 1
ATOM 722 C C . GLY A 1 93 ? -8.051 -7.552 2.967 1.00 97.81 93 GLY A C 1
ATOM 723 O O . GLY A 1 93 ? -6.915 -7.788 2.554 1.00 97.81 93 GLY A O 1
ATOM 724 N N . VAL A 1 94 ? -8.914 -8.514 3.298 1.00 97.88 94 VAL A N 1
ATOM 725 C CA . VAL A 1 94 ? -8.629 -9.952 3.247 1.00 97.88 94 VAL A CA 1
ATOM 726 C C . VAL A 1 94 ? -8.317 -10.417 1.827 1.00 97.88 94 VAL A C 1
ATOM 728 O O . VAL A 1 94 ? -7.349 -11.153 1.639 1.00 97.88 94 VAL A O 1
ATOM 731 N N . GLU A 1 95 ? -9.080 -9.974 0.827 1.00 98.12 95 GLU A N 1
ATOM 732 C CA . GLU A 1 95 ? -8.828 -10.304 -0.581 1.00 98.12 95 GLU A CA 1
ATOM 733 C C . GLU A 1 95 ? -7.421 -9.872 -1.020 1.00 98.12 95 GLU A C 1
ATOM 735 O O . GLU A 1 95 ? -6.679 -10.645 -1.629 1.00 98.12 95 GLU A O 1
ATOM 740 N N . HIS A 1 96 ? -7.009 -8.653 -0.675 1.00 98.31 96 HIS A N 1
ATOM 741 C CA . HIS A 1 96 ? -5.673 -8.167 -1.006 1.00 98.31 96 HIS A CA 1
ATOM 742 C C . HIS A 1 96 ? -4.571 -8.953 -0.281 1.00 98.31 96 HIS A C 1
ATOM 744 O O . HIS A 1 96 ? -3.589 -9.343 -0.909 1.00 98.31 96 HIS A O 1
ATOM 750 N N . ILE A 1 97 ? -4.744 -9.282 1.000 1.00 98.19 97 ILE A N 1
ATOM 751 C CA . ILE A 1 97 ? -3.771 -10.108 1.736 1.00 98.19 97 ILE A CA 1
ATOM 752 C C . ILE A 1 97 ? -3.653 -11.516 1.125 1.00 98.19 97 ILE A C 1
ATOM 754 O O . ILE A 1 97 ? -2.555 -12.064 1.021 1.00 98.19 97 ILE A O 1
ATOM 758 N N . GLN A 1 98 ? -4.764 -12.101 0.668 1.00 97.94 98 GLN A N 1
ATOM 759 C CA . GLN A 1 98 ? -4.745 -13.376 -0.051 1.00 97.94 98 GLN A CA 1
ATOM 760 C C . GLN A 1 98 ? -4.015 -13.264 -1.392 1.00 97.94 98 GLN A C 1
ATOM 762 O O . GLN A 1 98 ? -3.212 -14.135 -1.715 1.00 97.94 98 GLN A O 1
ATOM 767 N N . ASN A 1 99 ? -4.245 -12.191 -2.151 1.00 97.94 99 ASN A N 1
ATOM 768 C CA . ASN A 1 99 ? -3.532 -11.953 -3.404 1.00 97.94 99 ASN A CA 1
ATOM 769 C C . ASN A 1 99 ? -2.019 -11.840 -3.187 1.00 97.94 99 ASN A C 1
ATOM 771 O O . ASN A 1 99 ? -1.268 -12.489 -3.908 1.00 97.94 99 ASN A O 1
ATOM 775 N N . GLU A 1 100 ? -1.570 -11.108 -2.162 1.00 98.25 100 GLU A N 1
ATOM 776 C CA . GLU A 1 100 ? -0.146 -11.025 -1.806 1.00 98.25 100 GLU A CA 1
ATOM 777 C C . GLU A 1 100 ? 0.453 -12.418 -1.559 1.00 98.25 100 GLU A C 1
ATOM 779 O O . GLU A 1 100 ? 1.496 -12.758 -2.110 1.00 98.25 100 GLU A O 1
ATOM 784 N N . LYS A 1 101 ? -0.253 -13.266 -0.802 1.00 97.44 101 LYS A N 1
ATOM 785 C CA . LYS A 1 101 ? 0.160 -14.649 -0.533 1.00 97.44 101 LYS A CA 1
ATOM 786 C C . LYS A 1 101 ? 0.324 -15.479 -1.815 1.00 97.44 101 LYS A C 1
ATOM 788 O O . LYS A 1 101 ? 1.191 -16.350 -1.870 1.00 97.44 101 LYS A O 1
ATOM 793 N N . LEU A 1 102 ? -0.524 -15.242 -2.819 1.00 96.94 102 LEU A N 1
ATOM 794 C CA . LEU A 1 102 ? -0.488 -15.950 -4.101 1.00 96.94 102 LEU A CA 1
ATOM 795 C C . LEU A 1 102 ? 0.683 -15.504 -4.977 1.00 96.94 102 LEU A C 1
ATOM 797 O O . LEU A 1 102 ? 1.321 -16.348 -5.604 1.00 96.94 102 LEU A O 1
ATOM 801 N N . VAL A 1 103 ? 0.948 -14.196 -5.040 1.00 96.00 103 VAL A N 1
ATOM 802 C CA . VAL A 1 103 ? 2.000 -13.646 -5.908 1.00 96.00 103 VAL A CA 1
ATOM 803 C C . VAL A 1 103 ? 3.392 -13.693 -5.271 1.00 96.00 103 VAL A C 1
ATOM 805 O O . VAL A 1 103 ? 4.376 -13.799 -5.998 1.00 96.00 103 VAL A O 1
ATOM 808 N N . PHE A 1 104 ? 3.471 -13.686 -3.938 1.00 96.62 104 PHE A N 1
ATOM 809 C CA . PHE A 1 104 ? 4.713 -13.639 -3.166 1.00 96.62 104 PHE A CA 1
ATOM 810 C C . PHE A 1 104 ? 4.718 -14.723 -2.075 1.00 96.62 104 PHE A C 1
ATOM 812 O O . PHE A 1 104 ? 4.429 -14.441 -0.902 1.00 96.62 104 PHE A O 1
ATOM 819 N N . PRO A 1 105 ? 5.029 -15.989 -2.424 1.00 95.69 105 PRO A N 1
ATOM 820 C CA . PRO A 1 105 ? 5.000 -17.110 -1.485 1.00 95.69 105 PRO A CA 1
ATOM 821 C C . PRO A 1 105 ? 6.008 -16.974 -0.329 1.00 95.69 105 PRO A C 1
ATOM 823 O O . PRO A 1 105 ? 5.839 -17.593 0.720 1.00 95.69 105 PRO A O 1
ATOM 826 N N . GLU A 1 106 ? 7.031 -16.133 -0.463 1.00 96.19 106 GLU A N 1
ATOM 827 C CA . GLU A 1 106 ? 7.950 -15.786 0.623 1.00 96.19 106 GLU A CA 1
ATOM 828 C C . GLU A 1 106 ? 7.259 -15.069 1.793 1.00 96.19 106 GLU A C 1
ATOM 830 O O . GLU A 1 106 ? 7.735 -15.128 2.926 1.00 96.19 106 GLU A O 1
ATOM 835 N N . SER A 1 107 ? 6.115 -14.426 1.540 1.00 96.06 107 SER A N 1
ATOM 836 C CA . SER A 1 107 ? 5.362 -13.668 2.541 1.00 96.06 107 SER A CA 1
ATOM 837 C C . SER A 1 107 ? 4.304 -14.499 3.280 1.00 96.06 107 SER A C 1
ATOM 839 O O . SER A 1 107 ? 3.692 -13.996 4.226 1.00 96.06 107 SER A O 1
ATOM 841 N N . ILE A 1 108 ? 4.102 -15.775 2.904 1.00 97.00 108 ILE A N 1
ATOM 842 C CA . ILE A 1 108 ? 3.010 -16.645 3.388 1.00 97.00 108 ILE A CA 1
ATOM 843 C C . ILE A 1 108 ? 2.863 -16.612 4.910 1.00 97.00 108 ILE A C 1
ATOM 845 O O . ILE A 1 108 ? 1.760 -16.398 5.408 1.00 97.00 108 ILE A O 1
ATOM 849 N N . ALA A 1 109 ? 3.963 -16.791 5.646 1.00 96.38 109 ALA A N 1
ATOM 850 C CA . ALA A 1 109 ? 3.921 -16.862 7.104 1.00 96.38 109 ALA A CA 1
ATOM 851 C C . ALA A 1 109 ? 3.362 -15.573 7.733 1.00 96.38 109 ALA A C 1
ATOM 853 O O . ALA A 1 109 ? 2.582 -15.628 8.685 1.00 96.38 109 ALA A O 1
ATOM 854 N N . PHE A 1 110 ? 3.722 -14.412 7.179 1.00 95.75 110 PHE A N 1
ATOM 855 C CA . PHE A 1 110 ? 3.223 -13.123 7.646 1.00 95.75 110 PHE A CA 1
ATOM 856 C C . PHE A 1 110 ? 1.776 -12.873 7.199 1.00 95.75 110 PHE A C 1
ATOM 858 O O . PHE A 1 110 ? 0.960 -12.426 8.006 1.00 95.75 110 PHE A O 1
ATOM 865 N N . MET A 1 111 ? 1.420 -13.218 5.956 1.00 97.25 111 MET A N 1
ATOM 866 C CA . MET A 1 111 ? 0.040 -13.092 5.466 1.00 97.25 111 MET A CA 1
ATOM 867 C C . MET A 1 111 ? -0.929 -13.963 6.278 1.00 97.25 111 MET A C 1
ATOM 869 O O . MET A 1 111 ? -1.995 -13.492 6.663 1.00 97.25 111 MET A O 1
ATOM 873 N N . ASP A 1 112 ? -0.544 -15.196 6.619 1.00 96.94 112 ASP A N 1
ATOM 874 C CA . ASP A 1 112 ? -1.360 -16.093 7.448 1.00 96.94 112 ASP A CA 1
ATOM 875 C C . ASP A 1 112 ? -1.575 -15.543 8.860 1.00 96.94 112 ASP A C 1
ATOM 877 O O . ASP A 1 112 ? -2.672 -15.645 9.415 1.00 96.94 112 ASP A O 1
ATOM 881 N N . PHE A 1 113 ? -0.554 -14.903 9.433 1.00 95.44 113 PHE A N 1
ATOM 882 C CA . PHE A 1 113 ? -0.695 -14.177 10.690 1.00 95.44 113 PHE A CA 1
ATOM 883 C C . PHE A 1 113 ? -1.694 -13.015 10.569 1.00 95.44 113 PHE A C 1
ATOM 885 O O . PHE A 1 113 ? -2.606 -12.915 11.391 1.00 95.44 113 PHE A O 1
ATOM 892 N N . MET A 1 114 ? -1.588 -12.180 9.529 1.00 93.81 114 MET A N 1
ATOM 893 C CA . MET A 1 114 ? -2.522 -11.067 9.317 1.00 93.81 114 MET A CA 1
ATOM 894 C C . MET A 1 114 ? -3.967 -11.537 9.112 1.00 93.81 114 MET A C 1
ATOM 896 O O . MET A 1 114 ? -4.883 -10.959 9.693 1.00 93.81 114 MET A O 1
ATOM 900 N N . LEU A 1 115 ? -4.180 -12.611 8.346 1.00 95.00 115 LEU A N 1
ATOM 901 C CA . LEU A 1 115 ? -5.508 -13.189 8.113 1.00 95.00 115 LEU A CA 1
ATOM 902 C C . LEU A 1 115 ? -6.141 -13.719 9.405 1.00 95.00 115 LEU A C 1
ATOM 904 O O . LEU A 1 115 ? -7.325 -13.493 9.656 1.00 95.00 115 LEU A O 1
ATOM 908 N N . ARG A 1 116 ? -5.350 -14.375 10.263 1.00 95.12 116 ARG A N 1
ATOM 909 C CA . ARG A 1 116 ? -5.813 -14.823 11.584 1.00 95.12 116 ARG A CA 1
ATOM 910 C C . ARG A 1 116 ? -6.239 -13.648 12.458 1.00 95.12 116 ARG A C 1
ATOM 912 O O . ARG A 1 116 ? -7.322 -13.704 13.041 1.00 95.12 116 ARG A O 1
ATOM 919 N N . MET A 1 117 ? -5.440 -12.579 12.496 1.00 89.56 117 MET A N 1
ATOM 920 C CA . MET A 1 117 ? -5.791 -11.359 13.231 1.00 89.56 117 MET A CA 1
ATOM 921 C C . MET A 1 117 ? -7.075 -10.715 12.697 1.00 89.56 117 MET A C 1
ATOM 923 O O . MET A 1 117 ? -7.948 -10.371 13.489 1.00 89.56 117 MET A O 1
ATOM 927 N N . ALA A 1 118 ? -7.229 -10.615 11.372 1.00 87.12 118 ALA A N 1
ATOM 928 C CA . ALA A 1 118 ? -8.432 -10.067 10.742 1.00 87.12 118 ALA A CA 1
ATOM 929 C C . ALA A 1 118 ? -9.701 -10.885 11.063 1.00 87.12 118 ALA A C 1
ATOM 931 O O . ALA A 1 118 ? -10.790 -10.330 11.143 1.00 87.12 118 ALA A O 1
ATOM 932 N N . SER A 1 119 ? -9.567 -12.197 11.297 1.00 82.06 119 SER A N 1
ATOM 933 C CA . SER A 1 119 ? -10.679 -13.086 11.676 1.00 82.06 119 SER A CA 1
ATOM 934 C C . SER A 1 119 ? -11.022 -13.104 13.177 1.00 82.06 119 SER A C 1
ATOM 936 O O . SER A 1 119 ? -11.946 -13.806 13.582 1.00 82.06 119 SER A O 1
ATOM 938 N N . GLY A 1 120 ? -10.280 -12.374 14.020 1.00 75.12 120 GLY A N 1
ATOM 939 C CA . GLY A 1 120 ? -10.472 -12.374 15.477 1.00 75.12 120 GLY A CA 1
ATOM 940 C C . GLY A 1 120 ? -9.943 -13.623 16.203 1.00 75.12 120 GLY A C 1
ATOM 941 O O . GLY A 1 120 ? -10.175 -13.781 17.401 1.00 75.12 120 GLY A O 1
ATOM 942 N N . ALA A 1 121 ? -9.212 -14.505 15.511 1.00 59.94 121 ALA A N 1
ATOM 943 C CA . ALA A 1 121 ? -8.606 -15.711 16.075 1.00 59.94 121 ALA A CA 1
ATOM 944 C C . ALA A 1 121 ? -7.240 -15.400 16.717 1.00 59.94 121 ALA A C 1
ATOM 946 O O . ALA A 1 121 ? -6.174 -15.712 16.174 1.00 59.94 121 ALA A O 1
ATOM 947 N N . THR A 1 122 ? -7.266 -14.748 17.879 1.00 48.59 122 THR A N 1
ATOM 948 C CA . THR A 1 122 ? -6.061 -14.426 18.657 1.00 48.59 122 THR A CA 1
ATOM 949 C C . THR A 1 122 ? -5.577 -15.657 19.429 1.00 48.59 122 THR A C 1
ATOM 951 O O . THR A 1 122 ? -5.998 -15.906 20.551 1.00 48.59 122 THR A O 1
ATOM 954 N N . GLU A 1 123 ? -4.658 -16.411 18.829 1.00 47.16 123 GLU A N 1
ATOM 955 C CA . GLU A 1 123 ? -3.805 -17.401 19.508 1.00 47.16 123 GLU A CA 1
ATOM 956 C C . GLU A 1 123 ? -2.348 -16.905 19.443 1.00 47.16 123 GLU A C 1
ATOM 958 O O . GLU A 1 123 ? -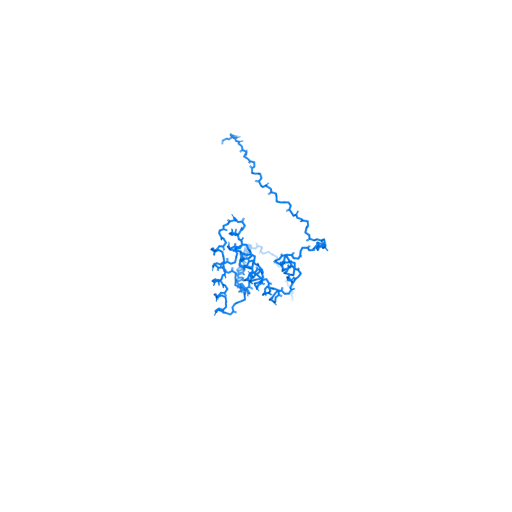1.906 -16.485 18.362 1.00 47.16 123 GLU A O 1
ATOM 963 N N . PRO A 1 124 ? -1.586 -16.930 20.552 1.00 47.19 124 PRO A N 1
ATOM 964 C CA . PRO A 1 124 ? -0.248 -16.358 20.625 1.00 47.19 124 PRO A CA 1
ATOM 965 C C . PRO A 1 124 ? 0.729 -17.226 19.828 1.00 47.19 124 PRO A C 1
ATOM 967 O O . PRO A 1 124 ? 1.203 -18.262 20.285 1.00 47.19 124 PRO A O 1
ATOM 970 N N . SER A 1 125 ? 1.033 -16.801 18.603 1.00 48.31 125 SER A N 1
ATOM 971 C CA . SER A 1 125 ? 2.044 -17.444 17.769 1.00 48.31 125 SER A CA 1
ATOM 972 C C . SER A 1 125 ? 3.434 -17.026 18.239 1.00 48.31 125 SER A C 1
ATOM 974 O O . SER A 1 125 ? 3.962 -15.993 17.831 1.00 48.31 125 SER A O 1
ATOM 976 N N . SER A 1 126 ? 4.031 -17.846 19.095 1.00 52.47 126 SER A N 1
ATOM 977 C CA . SER A 1 126 ? 5.452 -17.822 19.412 1.00 52.47 126 SER A CA 1
ATOM 978 C C . SER A 1 126 ? 6.283 -18.231 18.187 1.00 52.47 126 SER A C 1
ATOM 980 O O . SER A 1 126 ? 6.377 -19.402 17.833 1.00 52.47 126 SER A O 1
ATOM 982 N N . SER A 1 127 ? 6.938 -17.254 17.557 1.00 49.53 127 SER A N 1
ATOM 983 C CA . SER A 1 127 ? 8.199 -17.472 16.843 1.00 49.53 127 SER A CA 1
ATOM 984 C C . SER A 1 127 ? 9.167 -16.334 17.192 1.00 49.53 127 SER A C 1
ATOM 986 O O . SER A 1 127 ? 8.772 -15.166 17.120 1.00 49.53 127 SER A O 1
ATOM 988 N N . PRO A 1 128 ? 10.403 -16.640 17.633 1.00 51.94 128 PRO A N 1
ATOM 989 C CA . PRO A 1 128 ? 11.368 -15.649 18.086 1.00 51.94 128 PRO A CA 1
ATOM 990 C C . PRO A 1 128 ? 12.015 -14.983 16.869 1.00 51.94 128 PRO A C 1
ATOM 992 O O . PRO A 1 128 ? 12.868 -15.563 16.204 1.00 51.94 128 PRO A O 1
ATOM 995 N N . GLY A 1 129 ? 11.581 -13.766 16.552 1.00 54.53 129 GLY A N 1
ATOM 996 C CA . GLY A 1 129 ? 12.107 -13.045 15.394 1.00 54.53 129 GLY A CA 1
ATOM 997 C C . GLY A 1 129 ? 11.494 -11.671 15.165 1.00 54.53 129 GLY A C 1
ATOM 998 O O . GLY A 1 129 ? 11.316 -11.269 14.025 1.00 54.53 129 GLY A O 1
ATOM 999 N N . SER A 1 130 ? 11.129 -10.956 16.225 1.00 50.19 130 SER A N 1
ATOM 1000 C CA . SER A 1 130 ? 10.931 -9.509 16.163 1.00 50.19 130 SER A CA 1
ATOM 1001 C C . SER A 1 130 ? 11.042 -8.986 17.584 1.00 50.19 130 SER A C 1
ATOM 1003 O O . SER A 1 130 ? 10.061 -8.839 18.309 1.00 50.19 130 SER A O 1
ATOM 1005 N N . GLU A 1 131 ? 12.284 -8.795 18.020 1.00 37.69 131 GLU A N 1
ATOM 1006 C CA . GLU A 1 131 ? 12.544 -7.811 19.056 1.00 37.69 131 GLU A CA 1
ATOM 1007 C C . GLU A 1 131 ? 11.978 -6.502 18.511 1.00 37.69 131 GLU A C 1
ATOM 1009 O O . GLU A 1 131 ? 12.473 -5.956 17.523 1.00 37.69 131 GLU A O 1
ATOM 1014 N N . ALA A 1 132 ? 10.838 -6.094 19.068 1.00 41.22 132 ALA A N 1
ATOM 1015 C CA . ALA A 1 132 ? 10.230 -4.818 18.780 1.00 41.22 132 ALA A CA 1
ATOM 1016 C C . ALA A 1 132 ? 11.315 -3.765 18.982 1.00 41.22 132 ALA A C 1
ATOM 1018 O O . ALA A 1 132 ? 11.756 -3.545 20.109 1.00 41.22 132 ALA A O 1
ATOM 1019 N N . LEU A 1 133 ? 11.760 -3.139 17.892 1.00 39.78 133 LEU A N 1
ATOM 1020 C CA . LEU A 1 133 ? 12.566 -1.939 18.002 1.00 39.78 133 LEU A CA 1
ATOM 1021 C C . LEU A 1 133 ? 11.679 -0.940 18.755 1.00 39.78 133 LEU A C 1
ATOM 1023 O O . LEU A 1 133 ? 10.608 -0.591 18.241 1.00 39.78 133 LEU A O 1
ATOM 1027 N N . PRO A 1 134 ? 12.030 -0.532 19.986 1.00 38.28 134 PRO A N 1
ATOM 1028 C CA . PRO A 1 134 ? 11.235 0.458 20.677 1.00 38.28 134 PRO A CA 1
ATOM 1029 C C . PRO A 1 134 ? 11.223 1.703 19.800 1.00 38.28 134 PRO A C 1
ATOM 1031 O O . PRO A 1 134 ? 12.265 2.124 19.295 1.00 38.28 134 PRO A O 1
ATOM 1034 N N . ALA A 1 135 ? 10.030 2.264 19.605 1.00 47.97 135 ALA A N 1
ATOM 1035 C CA . ALA A 1 135 ? 9.843 3.583 19.033 1.00 47.97 135 ALA A CA 1
ATOM 1036 C C . ALA A 1 135 ? 10.707 4.568 19.831 1.00 47.97 135 ALA A C 1
ATOM 1038 O O . ALA A 1 135 ? 10.313 5.055 20.895 1.00 47.97 135 ALA A O 1
ATOM 1039 N N . ALA A 1 136 ? 11.921 4.804 19.340 1.00 40.00 136 ALA A N 1
ATOM 1040 C CA . ALA A 1 136 ? 12.803 5.828 19.838 1.00 40.00 136 ALA A CA 1
ATOM 1041 C C . ALA A 1 136 ? 12.101 7.148 19.534 1.00 40.00 136 ALA A C 1
ATOM 1043 O O . ALA A 1 136 ? 12.013 7.577 18.384 1.00 40.00 136 ALA A O 1
ATOM 1044 N N . LYS A 1 137 ? 11.535 7.758 20.579 1.00 40.81 137 LYS A N 1
ATOM 1045 C CA . LYS A 1 137 ? 11.189 9.172 20.553 1.00 40.81 137 LYS A CA 1
ATOM 1046 C C . LYS A 1 137 ? 12.468 9.905 20.159 1.00 40.81 137 LYS A C 1
ATOM 1048 O O . LYS A 1 137 ? 13.441 9.877 20.909 1.00 40.81 137 LYS A O 1
ATOM 1053 N N . ALA A 1 138 ? 12.478 10.501 18.972 1.00 40.94 138 ALA A N 1
ATOM 1054 C CA . ALA A 1 138 ? 13.460 11.510 18.625 1.00 40.94 138 ALA A CA 1
ATOM 1055 C C . ALA A 1 138 ? 13.134 12.744 19.472 1.00 40.94 138 ALA A C 1
ATOM 1057 O O . ALA A 1 138 ? 12.370 13.616 19.071 1.00 40.94 138 ALA A O 1
ATOM 1058 N N . ASP A 1 139 ? 13.648 12.737 20.696 1.00 38.44 139 ASP A N 1
ATOM 1059 C CA . ASP A 1 139 ? 13.879 13.940 21.474 1.00 38.44 139 ASP A CA 1
ATOM 1060 C C . ASP A 1 139 ? 14.952 14.719 20.700 1.00 38.44 139 ASP A C 1
ATOM 1062 O O . ASP A 1 139 ? 16.092 14.268 20.578 1.00 38.44 139 ASP A O 1
ATOM 1066 N N . VAL A 1 140 ? 14.551 15.796 20.026 1.00 49.34 140 VAL A N 1
ATOM 1067 C CA . VAL A 1 140 ? 15.482 16.721 19.375 1.00 49.34 140 VAL A CA 1
ATOM 1068 C C . VAL A 1 140 ? 15.962 17.666 20.474 1.00 49.34 140 VAL A C 1
ATOM 1070 O O . VAL A 1 140 ? 15.156 18.476 20.933 1.00 49.34 140 VAL A O 1
ATOM 1073 N N . PRO A 1 141 ? 17.229 17.597 20.923 1.00 42.50 141 PRO A N 1
ATOM 1074 C CA . PRO A 1 141 ? 17.726 18.560 21.884 1.00 42.50 141 PRO A CA 1
ATOM 1075 C C . PRO A 1 141 ? 17.867 19.918 21.194 1.00 42.50 141 PRO A C 1
ATOM 1077 O O . PRO A 1 141 ? 18.623 20.090 20.237 1.00 42.50 141 PRO A O 1
ATOM 1080 N N . GLU A 1 142 ? 17.111 20.882 21.703 1.00 49.72 142 GLU A N 1
ATOM 1081 C CA . GLU A 1 142 ? 17.294 22.306 21.474 1.00 49.72 142 GLU A CA 1
ATOM 1082 C C . GLU A 1 142 ? 18.620 22.730 22.131 1.00 49.72 142 GLU A C 1
ATOM 1084 O O . GLU A 1 142 ? 18.679 23.027 23.324 1.00 49.72 142 GLU A O 1
ATOM 1089 N N . THR A 1 143 ? 19.725 22.704 21.382 1.00 48.94 143 THR A N 1
ATOM 1090 C CA . THR A 1 143 ? 20.976 23.334 21.825 1.00 48.94 143 THR A CA 1
ATOM 1091 C C . THR A 1 143 ? 20.885 24.829 21.547 1.00 48.94 143 THR A C 1
ATOM 1093 O O . THR A 1 143 ? 21.147 25.298 20.439 1.00 48.94 143 THR A O 1
ATOM 1096 N N . GLY A 1 144 ? 20.465 25.571 22.567 1.00 45.78 144 GLY A N 1
ATOM 1097 C CA . GLY A 1 144 ? 20.562 27.020 22.602 1.00 45.78 144 GLY A CA 1
ATOM 1098 C C . GLY A 1 144 ? 22.011 27.520 22.700 1.00 45.78 144 GLY A C 1
ATOM 1099 O O . GLY A 1 144 ? 22.862 26.901 23.331 1.00 45.78 144 GLY A O 1
ATOM 1100 N N . GLU A 1 145 ? 22.200 28.697 22.101 1.00 46.94 145 GLU A N 1
ATOM 1101 C CA . GLU A 1 145 ? 23.117 29.782 22.484 1.00 46.94 145 GLU A CA 1
ATOM 1102 C C . GLU A 1 145 ? 24.644 29.705 22.230 1.00 46.94 145 GLU A C 1
ATOM 1104 O O . GLU A 1 145 ? 25.414 29.086 22.954 1.00 46.94 145 GLU A O 1
ATOM 1109 N N . ALA A 1 146 ? 25.046 30.579 21.290 1.00 41.69 146 ALA A N 1
ATOM 1110 C CA . ALA A 1 146 ? 25.981 31.705 21.466 1.00 41.69 146 ALA A CA 1
ATOM 1111 C C . ALA A 1 146 ? 27.468 31.583 21.053 1.00 41.69 146 ALA A C 1
ATOM 1113 O O . ALA A 1 146 ? 28.210 30.701 21.469 1.00 41.69 146 ALA A O 1
ATOM 1114 N N . LEU A 1 147 ? 27.876 32.658 20.350 1.00 40.75 147 LEU A N 1
ATOM 1115 C CA . LEU A 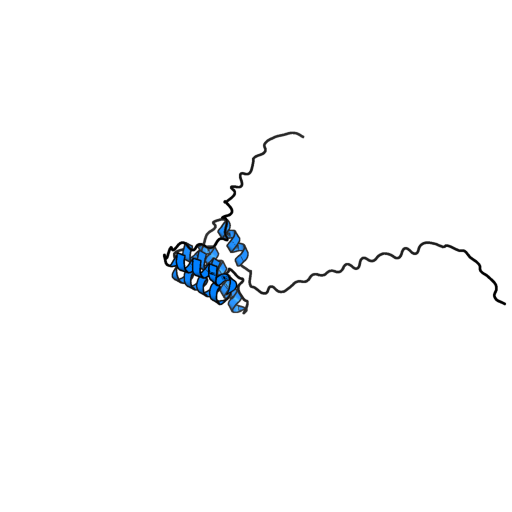1 147 ? 29.214 33.251 20.178 1.00 40.75 147 LEU A CA 1
ATOM 1116 C C . LEU A 1 147 ? 30.177 32.631 19.150 1.00 40.75 147 LEU A C 1
ATOM 1118 O O . LEU A 1 147 ? 31.068 31.862 19.498 1.00 40.75 147 LEU A O 1
ATOM 1122 N N . GLN A 1 148 ? 30.104 33.133 17.909 1.00 40.16 148 GLN A N 1
ATOM 1123 C CA . GLN A 1 148 ? 31.067 34.111 17.361 1.00 40.16 148 GLN A CA 1
ATOM 1124 C C . GLN A 1 148 ? 30.508 34.807 16.117 1.00 40.16 148 GLN A C 1
ATOM 1126 O O . GLN A 1 148 ? 29.844 34.125 15.307 1.00 40.16 148 GLN A O 1
#

Radius of gyration: 30.45 Å; chains: 1; bounding box: 98×52×60 Å

Foldseek 3Di:
DDDDDDDDDPDDDPPPPDDPPPPPPPPPDDDQAQCPLPVVLVVCVVVVHDLVVSLVSLVVSVVVCVVVVGHHDQCSLQVNLVSCVVVVVNVSSLVSLVVSCVVPVVCVVVSVVVNCVSVVNDDDDDDPDDPDPPPPPPPPDPDDDDDD

Sequence (148 aa):
MNLLQSTRCLSRTAVAVASPLLIVACAHQPTMYNWQAYQPQVYSYLKGEDYAEQISALEKNMESARSRGETLPPGFHAHLGMLYLKTGLDARGVEHIQNEKLVFPESIAFMDFMLRMASGATEPSSSPGSEALPAAKADVPETGEALQ

Secondary structure (DSSP, 8-state):
-PPP------------------------PPPSB--TTHHHHHHHHHTT--HHHHHHHHHHHHHHHHHHTPBPPTTHHHHHHHHHHHTT-HHHHHHHHHHHHHH-GGGHHHHHHHHHHHTT-------S--------------------